Protein AF-A0A0V1HFG2-F1 (afdb_monomer)

Mean predicted aligned error: 20.67 Å

Sequence (115 aa):
MTRNARSSQHLDLLTFTAQIASSLCCAGKPIELTRRRRKPGTVTAKATKTKEDRLFTISLRLDICNDEVAHWPAAGDKKKRCKFCSAIVNFYCAKCNMHLCLTQKKSCFRQYHEN

Foldseek 3Di:
DDDDDPDPPDDDPVVVVVVVVVCVVVVPDPPPPVPPPDDDDDDDDDDDDDDDDDDDPPPPPPVVPPDDPDQDKDFAPDFFAAPPPGDTARIDRPVVRGGHDPDPVGGRVCVVPVD

Radius of gyration: 28.93 Å; Cα contacts (8 Å, |Δi|>4): 80; chains: 1; bounding box: 64×68×54 Å

pLDDT: mean 71.65, std 19.58, range [35.78, 94.88]

Structure (mmCIF, N/CA/C/O backbone):
data_AF-A0A0V1HFG2-F1
#
_entry.id   AF-A0A0V1HFG2-F1
#
loop_
_atom_site.group_PDB
_atom_site.id
_atom_site.type_symbol
_atom_site.label_atom_id
_atom_site.label_alt_id
_atom_site.label_comp_id
_atom_site.label_asym_id
_atom_site.label_entity_id
_atom_site.label_seq_id
_atom_site.pdbx_PDB_ins_code
_atom_site.Cartn_x
_atom_site.Cartn_y
_atom_site.Cartn_z
_atom_site.occupancy
_atom_site.B_iso_or_equiv
_atom_site.auth_seq_id
_atom_site.auth_comp_id
_atom_site.auth_asym_id
_atom_site.auth_atom_id
_atom_site.pdbx_PDB_model_num
ATOM 1 N N . MET A 1 1 ? -0.150 -54.556 -21.169 1.00 35.78 1 MET A N 1
ATOM 2 C CA . MET A 1 1 ? 0.141 -53.494 -20.180 1.00 35.78 1 MET A CA 1
ATOM 3 C C . MET A 1 1 ? 1.615 -53.126 -20.273 1.00 35.78 1 MET A C 1
ATOM 5 O O . MET A 1 1 ? 2.452 -54.000 -20.438 1.00 35.78 1 MET A O 1
ATOM 9 N N . THR A 1 2 ? 1.878 -51.825 -20.282 1.00 52.81 2 THR A N 1
ATOM 10 C CA . THR A 1 2 ? 3.110 -51.103 -20.639 1.00 52.81 2 THR A CA 1
ATOM 11 C C . THR A 1 2 ? 4.288 -51.289 -19.681 1.00 52.81 2 THR A C 1
ATOM 13 O O . THR A 1 2 ? 4.084 -51.277 -18.470 1.00 52.81 2 THR A O 1
ATOM 16 N N . ARG A 1 3 ? 5.523 -51.228 -20.201 1.00 45.69 3 ARG A N 1
ATOM 17 C CA . ARG A 1 3 ? 6.653 -50.596 -19.493 1.00 45.69 3 ARG A CA 1
ATOM 18 C C . ARG A 1 3 ? 7.447 -49.722 -20.464 1.00 45.69 3 ARG A C 1
ATOM 20 O O . ARG A 1 3 ? 8.269 -50.209 -21.227 1.00 45.69 3 ARG A O 1
ATOM 27 N N . ASN A 1 4 ? 7.139 -48.427 -20.447 1.00 53.44 4 ASN A N 1
ATOM 28 C CA . ASN A 1 4 ? 7.887 -47.390 -21.147 1.00 53.44 4 ASN A CA 1
ATOM 29 C C . ASN A 1 4 ? 9.058 -46.978 -20.239 1.00 53.44 4 ASN A C 1
ATOM 31 O O . ASN A 1 4 ? 8.840 -46.372 -19.188 1.00 53.44 4 ASN A O 1
ATOM 35 N N . ALA A 1 5 ? 10.279 -47.385 -20.584 1.00 54.38 5 ALA A N 1
ATOM 36 C CA . ALA A 1 5 ? 11.478 -47.044 -19.827 1.00 54.38 5 ALA A CA 1
ATOM 37 C C . ALA A 1 5 ? 11.904 -45.614 -20.182 1.00 54.38 5 ALA A C 1
ATOM 39 O O . ALA A 1 5 ? 12.443 -45.353 -21.254 1.00 54.38 5 ALA A O 1
ATOM 40 N N . ARG A 1 6 ? 11.648 -44.669 -19.277 1.00 58.19 6 ARG A N 1
ATOM 41 C CA . ARG A 1 6 ? 12.141 -43.295 -19.386 1.00 58.19 6 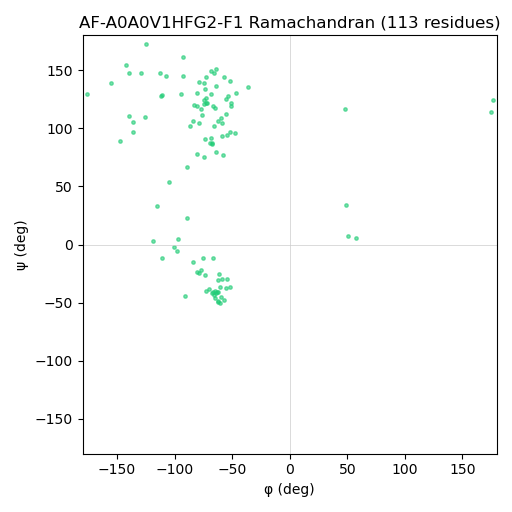ARG A CA 1
ATOM 42 C C . ARG A 1 6 ? 13.639 -43.292 -19.076 1.00 58.19 6 ARG A C 1
ATOM 44 O O . ARG A 1 6 ? 14.029 -43.182 -17.918 1.00 58.19 6 ARG A O 1
ATOM 51 N N . SER A 1 7 ? 14.478 -43.448 -20.097 1.00 61.09 7 SER A N 1
ATOM 52 C CA . SER A 1 7 ? 15.921 -43.234 -19.975 1.00 61.09 7 SER A CA 1
ATOM 53 C C . SER A 1 7 ? 16.173 -41.759 -19.657 1.00 61.09 7 SER A C 1
ATOM 55 O O . SER A 1 7 ? 15.826 -40.889 -20.459 1.00 61.09 7 S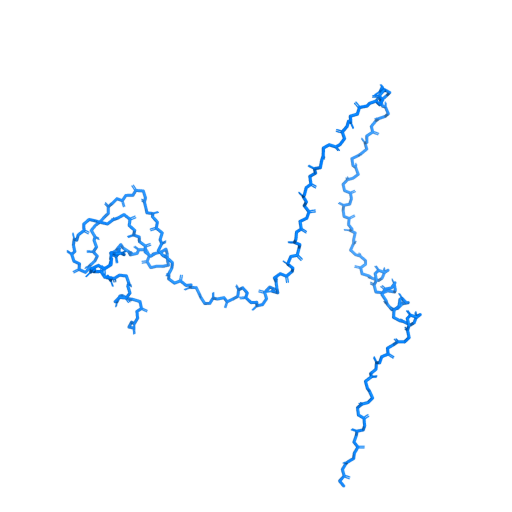ER A O 1
ATOM 57 N N . SER A 1 8 ? 16.752 -41.464 -18.493 1.00 63.50 8 SER A N 1
ATOM 58 C CA . SER A 1 8 ? 17.268 -40.134 -18.167 1.00 63.50 8 SER A CA 1
ATOM 59 C C . SER A 1 8 ? 18.322 -39.759 -19.206 1.00 63.50 8 SER A C 1
ATOM 61 O O . SER A 1 8 ? 19.413 -40.323 -19.209 1.00 63.50 8 SER A O 1
ATOM 63 N N . GLN A 1 9 ? 17.967 -38.865 -20.131 1.00 69.75 9 GLN A N 1
ATOM 64 C CA . GLN A 1 9 ? 18.822 -38.455 -21.245 1.00 69.75 9 GLN A CA 1
ATOM 65 C C . GLN A 1 9 ? 19.936 -37.534 -20.742 1.00 69.75 9 GLN A C 1
ATOM 67 O O . GLN A 1 9 ? 19.878 -36.316 -20.883 1.00 69.75 9 GLN A O 1
ATOM 72 N N . HIS A 1 10 ? 20.931 -38.126 -20.090 1.00 79.75 10 HIS A N 1
ATOM 73 C CA . HIS A 1 10 ? 22.170 -37.445 -19.768 1.00 79.75 10 HIS A CA 1
ATOM 74 C C . HIS A 1 10 ? 23.004 -37.366 -21.049 1.00 79.75 10 HIS A C 1
ATOM 76 O O . HIS A 1 10 ? 23.430 -38.390 -21.581 1.00 79.75 10 HIS A O 1
ATOM 82 N N . LEU A 1 11 ? 23.174 -36.156 -21.579 1.00 84.81 11 LEU A N 1
ATOM 83 C CA . LEU A 1 11 ? 24.021 -35.925 -22.744 1.00 84.81 11 LEU A CA 1
ATOM 84 C C . LEU A 1 11 ? 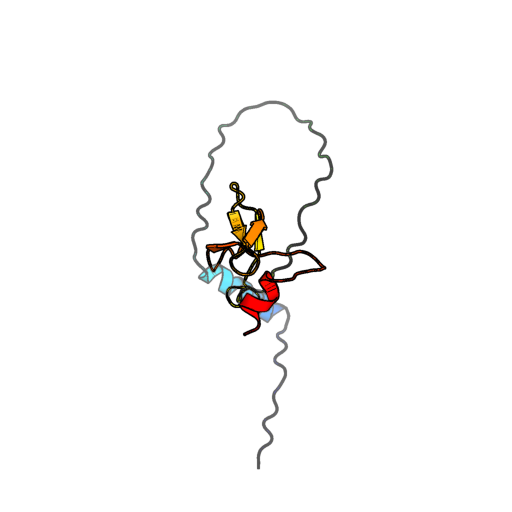25.488 -36.055 -22.338 1.00 84.81 11 LEU A C 1
ATOM 86 O O . LEU A 1 11 ? 25.875 -35.639 -21.245 1.00 84.81 11 LEU A O 1
ATOM 90 N N . ASP A 1 12 ? 26.307 -36.597 -23.236 1.00 89.12 12 ASP A N 1
ATOM 91 C CA . ASP A 1 12 ? 27.751 -36.468 -23.089 1.00 89.12 12 ASP A CA 1
ATOM 92 C C . ASP A 1 12 ? 28.159 -34.988 -23.203 1.00 89.12 12 ASP A C 1
ATOM 94 O O . ASP A 1 12 ? 27.502 -34.188 -23.885 1.00 89.12 12 ASP A O 1
ATOM 98 N N . LEU A 1 13 ? 29.252 -34.620 -22.531 1.00 89.75 13 LEU A N 1
ATOM 99 C CA . LEU A 1 13 ? 29.737 -33.244 -22.440 1.00 89.75 13 LEU A CA 1
ATOM 100 C C . LEU A 1 13 ? 29.954 -32.636 -23.834 1.00 89.75 13 LEU A C 1
ATOM 102 O O . LEU A 1 13 ? 29.638 -31.465 -24.065 1.00 89.75 13 LEU A O 1
ATOM 106 N N . LEU A 1 14 ? 30.444 -33.436 -24.783 1.00 93.44 14 LEU A N 1
ATOM 107 C CA . LEU A 1 14 ? 30.674 -32.993 -26.154 1.00 93.44 14 LEU A CA 1
ATOM 108 C C . LEU A 1 14 ? 29.359 -32.642 -26.865 1.00 93.44 14 LEU A C 1
ATOM 110 O O . LEU A 1 14 ? 29.251 -31.601 -27.511 1.00 93.44 14 LEU A O 1
ATOM 114 N N . THR A 1 15 ? 28.327 -33.471 -26.706 1.00 91.81 15 THR A N 1
ATOM 115 C CA . THR A 1 15 ? 27.008 -33.224 -27.303 1.00 91.81 15 THR A CA 1
ATOM 116 C C . THR A 1 15 ? 26.335 -32.006 -26.677 1.00 91.81 15 THR A C 1
ATOM 118 O O . THR A 1 15 ? 25.770 -31.175 -27.388 1.00 91.81 15 THR A O 1
ATOM 121 N N . PHE A 1 16 ? 26.433 -31.862 -25.356 1.00 94.00 16 PHE A N 1
ATOM 122 C CA . PHE A 1 16 ? 25.882 -30.721 -24.631 1.00 94.00 16 PHE A CA 1
ATOM 123 C C . PHE A 1 16 ? 26.528 -29.396 -25.061 1.00 94.00 16 PHE A C 1
ATOM 125 O O . PHE A 1 16 ? 25.835 -28.431 -25.388 1.00 94.00 16 PHE A O 1
ATOM 132 N N . THR A 1 17 ? 27.860 -29.356 -25.122 1.00 94.88 17 THR A N 1
ATOM 133 C CA . THR A 1 17 ? 28.601 -28.151 -25.527 1.00 94.88 17 THR A CA 1
ATOM 134 C C . THR A 1 17 ? 28.323 -27.770 -26.982 1.00 94.88 17 THR A C 1
ATOM 136 O O . THR A 1 17 ? 28.105 -26.591 -27.269 1.00 94.88 17 THR A O 1
ATOM 139 N N . ALA A 1 18 ? 28.226 -28.749 -27.887 1.00 94.69 18 ALA A N 1
ATOM 140 C CA . ALA A 1 18 ? 27.865 -28.518 -29.285 1.00 94.69 18 ALA A CA 1
ATOM 141 C C . ALA A 1 18 ? 26.447 -27.936 -29.449 1.00 94.69 18 ALA A C 1
ATOM 143 O O . ALA A 1 18 ? 26.235 -27.022 -30.253 1.00 94.69 18 ALA A O 1
ATOM 144 N N . GLN A 1 19 ? 25.474 -28.417 -28.668 1.00 92.94 19 GLN A N 1
ATOM 145 C CA . GLN A 1 19 ? 24.098 -27.906 -28.697 1.00 92.94 19 GLN A CA 1
ATOM 146 C C . GLN A 1 19 ? 24.004 -26.461 -28.190 1.00 92.94 19 GLN A C 1
ATOM 148 O O . GLN A 1 19 ? 23.308 -25.641 -28.797 1.00 92.94 19 GLN A O 1
ATOM 153 N N . ILE A 1 20 ? 24.738 -26.118 -27.126 1.00 93.81 20 ILE A N 1
ATOM 154 C CA . ILE A 1 20 ? 24.828 -24.736 -26.633 1.00 93.81 20 ILE A CA 1
ATOM 155 C C . ILE A 1 20 ? 25.449 -23.830 -27.694 1.00 93.81 20 ILE A C 1
ATOM 157 O O . ILE A 1 20 ? 24.881 -22.783 -28.005 1.00 93.81 20 ILE A O 1
ATOM 161 N N . ALA A 1 21 ? 26.584 -24.233 -28.272 1.00 92.69 21 ALA A N 1
ATOM 162 C CA . ALA A 1 21 ? 27.273 -23.448 -29.293 1.00 92.69 21 ALA A CA 1
ATOM 163 C C . ALA A 1 21 ? 26.352 -23.155 -30.487 1.00 92.69 21 ALA A C 1
ATOM 165 O O . ALA A 1 21 ? 26.199 -22.001 -30.882 1.00 92.69 21 ALA A O 1
ATOM 166 N N . SER A 1 22 ? 25.659 -24.182 -30.986 1.00 90.62 22 SER A N 1
ATOM 167 C CA . SER A 1 22 ? 24.700 -24.050 -32.090 1.00 90.62 22 SER A CA 1
ATOM 168 C C . SER A 1 22 ? 23.566 -23.085 -31.742 1.00 90.62 22 SER A C 1
ATOM 170 O O . SER A 1 22 ? 23.242 -22.191 -32.522 1.00 90.62 22 SER A O 1
ATOM 172 N N . SER A 1 23 ? 23.008 -23.210 -30.536 1.00 88.69 23 SER A N 1
ATOM 173 C CA . SER A 1 23 ? 21.923 -22.346 -30.064 1.00 88.69 23 SER A CA 1
ATOM 174 C C . SER A 1 23 ? 22.352 -20.880 -29.983 1.00 88.69 23 SER A C 1
ATOM 176 O O . SER A 1 23 ? 21.597 -20.001 -30.385 1.00 88.69 23 SER A O 1
ATOM 178 N N . LEU A 1 24 ? 23.573 -20.603 -29.517 1.00 85.94 24 LEU A N 1
ATOM 179 C CA . LEU A 1 24 ? 24.116 -19.244 -29.434 1.00 85.94 24 LEU A CA 1
ATOM 180 C C . LEU A 1 24 ? 24.415 -18.648 -30.815 1.00 85.94 24 LEU A C 1
ATOM 182 O O . LEU A 1 24 ? 24.144 -17.468 -31.033 1.00 85.94 24 LEU A O 1
ATOM 186 N N . CYS A 1 25 ? 24.914 -19.453 -31.756 1.00 83.00 25 CYS A N 1
ATOM 187 C CA . CYS A 1 25 ? 25.123 -19.025 -33.140 1.00 83.00 25 CYS A CA 1
ATOM 188 C C . CYS A 1 25 ? 23.801 -18.677 -33.839 1.00 83.00 25 CYS A C 1
ATOM 190 O O . CYS A 1 25 ? 23.720 -17.665 -34.532 1.00 83.00 25 CYS A O 1
ATOM 192 N N . CYS A 1 26 ? 22.753 -19.478 -33.631 1.00 76.69 26 CYS A N 1
ATOM 193 C CA . CYS A 1 26 ? 21.426 -19.235 -34.201 1.00 76.69 26 CYS A CA 1
ATOM 194 C C . CYS A 1 26 ? 20.642 -18.133 -33.473 1.00 76.69 26 CYS A C 1
ATOM 196 O O . CYS A 1 26 ? 19.730 -17.552 -34.059 1.00 76.69 26 CYS A O 1
ATOM 198 N N . ALA A 1 27 ? 20.979 -17.822 -32.215 1.00 79.81 27 ALA A N 1
ATOM 199 C CA . ALA A 1 27 ? 20.237 -16.864 -31.398 1.00 79.81 27 ALA A CA 1
ATOM 200 C C . ALA A 1 27 ? 20.307 -15.418 -31.906 1.00 79.81 27 ALA A C 1
ATOM 202 O O . ALA A 1 27 ? 19.528 -14.617 -31.400 1.00 79.81 27 ALA A O 1
ATOM 203 N N . GLY A 1 28 ? 21.186 -15.094 -32.869 1.00 64.69 28 GLY A N 1
ATOM 204 C CA . GLY A 1 28 ? 21.019 -14.050 -33.897 1.00 64.69 28 GLY A CA 1
ATOM 205 C C . GLY A 1 28 ? 20.601 -12.634 -33.478 1.00 64.69 28 GLY A C 1
ATOM 206 O O . GLY A 1 28 ? 20.328 -11.808 -34.344 1.00 64.69 28 GLY A O 1
ATOM 207 N N . LYS A 1 29 ? 20.530 -12.314 -32.186 1.00 64.31 29 LYS A N 1
ATOM 208 C CA . LYS A 1 29 ? 20.207 -10.978 -31.703 1.00 64.31 29 LYS A CA 1
ATOM 209 C C . LYS A 1 29 ? 21.474 -10.153 -31.869 1.00 64.31 29 LYS A C 1
ATOM 211 O O . LYS A 1 29 ? 22.467 -10.481 -31.213 1.00 64.31 29 LYS A O 1
ATOM 216 N N . PRO A 1 30 ? 21.483 -9.105 -32.711 1.00 56.75 30 PRO A N 1
ATOM 217 C CA . PRO A 1 30 ? 22.568 -8.152 -32.655 1.00 56.75 30 PRO A CA 1
ATOM 218 C C . PRO A 1 30 ? 22.544 -7.577 -31.241 1.00 56.75 30 PRO A C 1
ATOM 220 O O . PRO A 1 30 ? 21.627 -6.855 -30.851 1.00 56.75 30 PRO A O 1
ATOM 223 N N . ILE A 1 31 ? 23.540 -7.940 -30.438 1.00 55.72 31 ILE A N 1
ATOM 224 C CA . ILE A 1 31 ? 23.909 -7.097 -29.316 1.00 55.72 31 ILE A CA 1
ATOM 225 C C . ILE A 1 31 ? 24.343 -5.810 -30.005 1.00 55.72 31 ILE A C 1
ATOM 227 O O . ILE A 1 31 ? 25.382 -5.790 -30.665 1.00 55.72 31 ILE A O 1
ATOM 231 N N . GLU A 1 32 ? 23.507 -4.776 -29.927 1.00 50.44 32 GLU A N 1
ATOM 232 C CA . GLU A 1 32 ? 23.864 -3.391 -30.222 1.00 50.44 32 GLU A CA 1
ATOM 233 C C . GLU A 1 32 ? 25.023 -3.021 -29.286 1.00 50.44 32 GLU A C 1
ATOM 235 O O . GLU A 1 32 ? 24.872 -2.380 -28.244 1.00 50.44 32 GLU A O 1
ATOM 240 N N . LEU A 1 33 ? 26.222 -3.495 -29.627 1.00 51.44 33 LEU A N 1
ATOM 241 C CA . LEU A 1 33 ? 27.466 -2.973 -29.117 1.00 51.44 33 LEU A CA 1
ATOM 242 C C . LEU A 1 33 ? 27.547 -1.585 -29.724 1.00 51.44 33 LEU A C 1
ATOM 244 O O . LEU A 1 33 ? 28.115 -1.398 -30.800 1.00 51.44 33 LEU A O 1
ATOM 248 N N . THR A 1 34 ? 26.941 -0.617 -29.039 1.00 40.81 34 THR A N 1
ATOM 249 C CA . THR A 1 34 ? 27.192 0.799 -29.272 1.00 40.81 34 THR A CA 1
ATOM 250 C C . THR A 1 34 ? 28.702 0.983 -29.212 1.00 40.81 34 THR A C 1
ATOM 252 O O . THR A 1 34 ? 29.344 1.017 -28.160 1.00 40.81 34 THR A O 1
ATOM 255 N N . ARG A 1 35 ? 29.304 0.984 -30.399 1.00 41.81 35 ARG A N 1
ATOM 256 C CA . ARG A 1 35 ? 30.738 1.019 -30.618 1.00 41.81 35 ARG A CA 1
ATOM 257 C C . ARG A 1 35 ? 31.197 2.401 -30.188 1.00 41.81 35 ARG A C 1
ATOM 259 O O . ARG A 1 35 ? 31.272 3.318 -31.001 1.00 41.81 35 ARG A O 1
ATOM 266 N N . ARG A 1 36 ? 31.511 2.586 -28.903 1.00 43.06 36 ARG A N 1
ATOM 267 C CA . ARG A 1 36 ? 32.270 3.759 -28.461 1.00 43.06 36 ARG A CA 1
ATOM 268 C C . ARG A 1 36 ? 33.676 3.626 -29.029 1.00 43.06 36 ARG A C 1
ATOM 270 O O . ARG A 1 36 ? 34.580 3.081 -28.404 1.00 43.06 36 ARG A O 1
ATOM 277 N N . ARG A 1 37 ? 33.836 4.125 -30.253 1.00 43.97 37 ARG A N 1
ATOM 278 C CA . ARG A 1 37 ? 35.107 4.422 -30.906 1.00 43.97 37 ARG A CA 1
ATOM 279 C C . ARG A 1 37 ? 35.900 5.352 -29.985 1.00 43.97 37 ARG A C 1
ATOM 281 O O . ARG A 1 37 ? 35.692 6.561 -29.999 1.00 43.97 37 ARG A O 1
ATOM 288 N N . ARG A 1 38 ? 36.783 4.804 -29.147 1.00 40.84 38 ARG A N 1
ATOM 289 C CA . ARG A 1 38 ? 37.780 5.611 -28.435 1.00 40.84 38 ARG A CA 1
ATOM 290 C C . ARG A 1 38 ? 38.940 5.899 -29.385 1.00 40.84 38 ARG A C 1
ATOM 292 O O . ARG A 1 38 ? 39.576 4.991 -29.909 1.00 40.84 38 ARG A O 1
ATOM 299 N N . LYS A 1 39 ? 39.145 7.193 -29.624 1.00 45.75 39 LYS A N 1
ATOM 300 C CA . LYS A 1 39 ? 40.302 7.813 -30.280 1.00 45.75 39 LYS A CA 1
ATOM 301 C C . LYS A 1 39 ? 41.590 7.434 -29.513 1.00 45.75 39 LYS A C 1
ATOM 303 O O . LYS A 1 39 ? 41.512 7.345 -28.286 1.00 45.75 39 LYS A O 1
ATOM 308 N N . PRO A 1 40 ? 42.748 7.215 -30.164 1.00 39.03 40 PRO A N 1
ATOM 309 C CA . PRO A 1 40 ? 43.982 6.891 -29.454 1.00 39.03 40 PRO A CA 1
ATOM 310 C C . PRO A 1 40 ? 44.490 8.142 -28.731 1.00 39.03 40 PRO A C 1
ATOM 312 O O . PRO A 1 40 ? 44.710 9.174 -29.361 1.00 39.03 40 PRO A O 1
ATOM 315 N N . GLY A 1 41 ? 44.642 8.052 -27.412 1.00 36.38 41 GLY A N 1
ATOM 316 C CA . GLY A 1 41 ? 45.241 9.085 -26.575 1.00 36.38 41 GLY A CA 1
ATOM 317 C C . GLY A 1 41 ? 46.189 8.431 -25.580 1.00 36.38 41 GLY A C 1
ATOM 318 O O . GLY A 1 41 ? 45.754 7.761 -24.648 1.00 36.38 41 GLY A O 1
ATOM 319 N N . THR A 1 42 ? 47.480 8.590 -25.839 1.00 42.41 42 THR A N 1
ATOM 320 C CA . THR A 1 42 ? 48.616 8.258 -24.978 1.00 42.41 42 THR A CA 1
ATOM 321 C C . THR A 1 42 ? 48.483 8.960 -23.627 1.00 42.41 42 THR A C 1
ATOM 323 O O . THR A 1 42 ? 48.361 10.175 -23.639 1.00 42.41 42 THR A O 1
ATOM 326 N N . VAL A 1 43 ? 48.527 8.233 -22.500 1.00 36.78 43 VAL A N 1
ATOM 327 C CA . VAL A 1 43 ? 49.428 8.478 -21.346 1.00 36.78 43 VAL A CA 1
ATOM 328 C C . VAL A 1 43 ? 49.163 7.500 -20.183 1.00 36.78 43 VAL A C 1
ATOM 330 O O . VAL A 1 43 ? 48.055 7.378 -19.674 1.00 36.78 43 VAL A O 1
ATOM 333 N N . THR A 1 44 ? 50.251 6.822 -19.804 1.00 38.19 44 THR A N 1
ATOM 334 C CA . THR A 1 44 ? 50.675 6.345 -18.471 1.00 38.19 44 THR A CA 1
ATOM 335 C C . THR A 1 44 ? 49.705 5.596 -17.548 1.00 38.19 44 THR A C 1
ATOM 337 O O . THR A 1 44 ? 48.759 6.130 -16.977 1.00 38.19 44 THR A O 1
ATOM 340 N N . ALA A 1 45 ? 50.084 4.342 -17.293 1.00 44.28 45 ALA A N 1
ATOM 341 C CA . ALA A 1 45 ? 49.547 3.453 -16.278 1.00 44.28 45 ALA A CA 1
ATOM 342 C C . ALA A 1 45 ? 49.893 3.897 -14.846 1.00 44.28 45 ALA A C 1
ATOM 344 O O . ALA A 1 45 ? 51.066 4.051 -14.515 1.00 44.28 45 ALA A O 1
ATOM 345 N N . LYS A 1 46 ? 48.876 3.980 -13.983 1.00 44.91 46 LYS A N 1
ATOM 346 C CA . LYS A 1 46 ? 48.771 3.253 -12.700 1.00 44.91 46 LYS A CA 1
ATOM 347 C C . LYS A 1 46 ? 47.519 3.727 -11.963 1.00 44.91 46 LYS A C 1
ATOM 349 O O . LYS A 1 46 ? 47.450 4.861 -11.511 1.00 44.91 46 LYS A O 1
ATOM 354 N N . ALA A 1 47 ? 46.553 2.830 -11.808 1.00 39.50 47 ALA A N 1
ATOM 355 C CA . ALA A 1 47 ? 45.488 2.975 -10.827 1.00 39.50 47 ALA A CA 1
ATOM 356 C C . ALA A 1 47 ? 45.242 1.599 -10.199 1.00 39.50 47 ALA A C 1
ATOM 358 O O . ALA A 1 47 ? 44.815 0.653 -10.862 1.00 39.50 47 ALA A O 1
ATOM 359 N N . THR A 1 48 ? 45.609 1.493 -8.926 1.00 48.97 48 THR A N 1
ATOM 360 C CA . THR A 1 48 ? 45.291 0.404 -8.003 1.00 48.97 48 THR A CA 1
ATOM 361 C C . THR A 1 48 ? 43.789 0.132 -8.025 1.00 48.97 48 THR A C 1
ATOM 363 O O . THR A 1 48 ? 43.001 1.035 -7.751 1.00 48.97 48 THR A O 1
ATOM 366 N N . LYS A 1 49 ? 43.381 -1.100 -8.348 1.00 50.22 49 LYS A N 1
ATOM 367 C CA . LYS A 1 49 ? 41.977 -1.509 -8.255 1.00 50.22 49 LYS A CA 1
ATOM 368 C C . LYS A 1 49 ? 41.689 -1.996 -6.842 1.00 50.22 49 LYS A C 1
ATOM 370 O O . LYS A 1 49 ? 42.058 -3.103 -6.460 1.00 50.22 49 LYS A O 1
ATOM 375 N N . THR A 1 50 ? 41.044 -1.123 -6.085 1.00 49.91 50 THR A N 1
ATOM 376 C CA . THR A 1 50 ? 40.267 -1.429 -4.888 1.00 49.91 50 THR A CA 1
ATOM 377 C C . THR A 1 50 ? 39.253 -2.530 -5.212 1.00 49.91 50 THR A C 1
ATOM 379 O O . THR A 1 50 ? 38.678 -2.545 -6.301 1.00 49.91 50 THR A O 1
ATOM 382 N N . LYS A 1 51 ? 39.058 -3.467 -4.278 1.00 56.19 51 LYS A N 1
ATOM 383 C CA . LYS A 1 51 ? 37.990 -4.470 -4.332 1.00 56.19 51 LYS A CA 1
ATOM 384 C C . LYS A 1 51 ? 36.643 -3.767 -4.513 1.00 56.19 51 LYS A C 1
ATOM 386 O O . LYS A 1 51 ? 36.304 -2.916 -3.699 1.00 56.19 51 LYS A O 1
ATOM 391 N N . GLU A 1 52 ? 35.870 -4.178 -5.510 1.00 56.78 52 GLU A N 1
ATOM 392 C CA . GLU A 1 52 ? 34.428 -3.948 -5.519 1.00 56.78 52 GLU A CA 1
ATOM 393 C C . GLU A 1 52 ? 33.720 -5.285 -5.724 1.00 56.78 52 GLU A C 1
ATOM 395 O O . GLU A 1 52 ? 33.792 -5.901 -6.789 1.00 56.78 52 GLU A O 1
ATOM 400 N N . ASP A 1 53 ? 33.067 -5.724 -4.649 1.00 56.78 53 ASP A N 1
ATOM 401 C CA . ASP A 1 53 ? 31.956 -6.667 -4.664 1.00 56.78 53 ASP A CA 1
ATOM 402 C C . ASP A 1 53 ? 30.944 -6.267 -5.731 1.00 56.78 53 ASP A C 1
ATOM 404 O O . ASP A 1 53 ? 30.499 -5.118 -5.740 1.00 56.78 53 ASP A O 1
ATOM 408 N N . ARG A 1 54 ? 30.542 -7.218 -6.580 1.00 53.12 54 ARG A N 1
ATOM 409 C CA . ARG A 1 54 ? 29.287 -7.195 -7.349 1.00 53.12 54 ARG A CA 1
ATOM 410 C C . ARG A 1 54 ? 29.155 -8.509 -8.133 1.00 53.12 54 ARG A C 1
ATOM 412 O O . ARG A 1 54 ? 30.071 -8.871 -8.854 1.00 53.12 54 ARG A O 1
ATOM 419 N N . LEU A 1 55 ? 28.069 -9.275 -8.116 1.00 54.00 55 LEU A N 1
ATOM 420 C CA . LEU A 1 55 ? 26.776 -9.220 -7.438 1.00 54.00 55 LEU A CA 1
ATOM 421 C C . LEU A 1 55 ? 26.289 -10.668 -7.369 1.00 54.00 55 LEU A C 1
ATOM 423 O O . LEU A 1 55 ? 26.386 -11.406 -8.352 1.00 54.00 55 LEU A O 1
ATOM 427 N N . PHE A 1 56 ? 25.718 -11.044 -6.232 1.00 50.34 56 PHE A N 1
ATOM 428 C CA . PHE A 1 56 ? 24.907 -12.242 -6.086 1.00 50.34 56 PHE A CA 1
ATOM 429 C C . PHE A 1 56 ? 23.726 -12.135 -7.062 1.00 50.34 56 PHE A C 1
ATOM 431 O O . PHE A 1 56 ? 22.718 -11.493 -6.776 1.00 50.34 56 PHE A O 1
ATOM 438 N N . THR A 1 57 ? 23.876 -12.690 -8.265 1.00 51.38 57 THR A N 1
ATOM 439 C CA . THR A 1 57 ? 22.789 -12.724 -9.245 1.00 51.38 57 THR A CA 1
ATOM 440 C C . THR A 1 57 ? 21.890 -13.889 -8.859 1.00 51.38 57 THR A C 1
ATOM 442 O O . THR A 1 57 ? 21.965 -14.971 -9.437 1.00 51.38 57 THR A O 1
ATOM 445 N N . ILE A 1 58 ? 21.055 -13.688 -7.835 1.00 56.94 58 ILE A N 1
ATOM 446 C CA . ILE A 1 58 ? 19.864 -14.517 -7.683 1.00 56.94 58 ILE A CA 1
ATOM 447 C C . ILE A 1 58 ? 19.004 -14.169 -8.887 1.00 56.94 58 ILE A C 1
ATOM 449 O O . ILE A 1 58 ? 18.372 -13.116 -8.936 1.00 56.94 58 ILE A O 1
ATOM 453 N N . SER A 1 59 ? 19.012 -15.046 -9.882 1.00 56.38 59 SER A N 1
ATOM 454 C CA . SER A 1 59 ? 17.962 -15.101 -10.886 1.00 56.38 59 SER A CA 1
ATOM 455 C C . SER A 1 59 ? 16.667 -15.474 -10.162 1.00 56.38 59 SER A C 1
ATOM 457 O O . SER A 1 59 ? 16.278 -16.642 -10.132 1.00 56.38 59 SER A O 1
ATOM 459 N N . LEU A 1 60 ? 16.028 -14.494 -9.518 1.00 57.84 60 LEU A N 1
ATOM 460 C CA . LEU A 1 60 ? 14.655 -14.608 -9.048 1.00 57.84 60 LEU A CA 1
ATOM 461 C C . LEU A 1 60 ? 13.825 -14.988 -10.272 1.00 57.84 60 LEU A C 1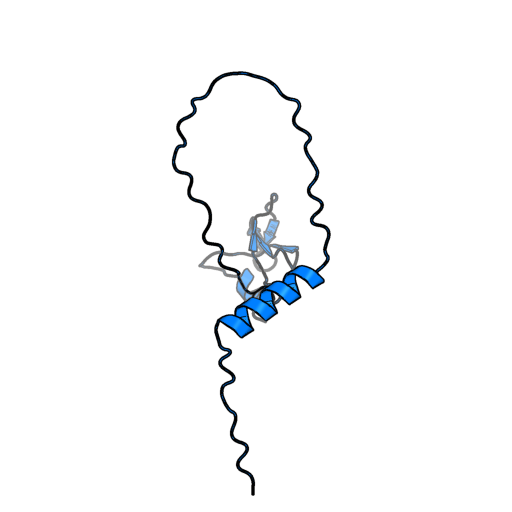
ATOM 463 O O . LEU A 1 60 ? 13.752 -14.230 -11.239 1.00 57.84 60 LEU A O 1
ATOM 467 N N . ARG A 1 61 ? 13.294 -16.215 -10.268 1.00 58.41 61 ARG A N 1
ATOM 468 C CA . ARG A 1 61 ? 12.366 -16.688 -11.296 1.00 58.41 61 ARG A CA 1
ATOM 469 C C . ARG A 1 61 ? 11.265 -15.641 -11.423 1.00 58.41 61 ARG A C 1
ATOM 471 O O . ARG A 1 61 ? 10.578 -15.366 -10.443 1.00 58.41 61 ARG A O 1
ATOM 478 N N . LEU A 1 62 ? 11.138 -15.062 -12.615 1.00 56.78 62 LEU A N 1
ATOM 479 C CA . LEU A 1 62 ? 10.187 -13.991 -12.920 1.00 56.78 62 LEU A CA 1
ATOM 480 C C . LEU A 1 62 ? 8.747 -14.393 -12.545 1.00 56.78 62 LEU A C 1
ATOM 482 O O . LEU A 1 62 ? 7.969 -13.558 -12.103 1.00 56.78 62 LEU A O 1
ATOM 486 N N . ASP A 1 63 ? 8.457 -15.694 -12.608 1.00 53.88 63 ASP A N 1
ATOM 487 C CA . ASP A 1 63 ? 7.145 -16.284 -12.331 1.00 53.88 63 ASP A CA 1
ATOM 488 C C . ASP A 1 63 ? 6.776 -16.349 -10.835 1.00 53.88 63 ASP A C 1
ATOM 490 O O . ASP A 1 63 ? 5.624 -16.612 -10.506 1.00 53.88 63 ASP A O 1
ATOM 494 N N . ILE A 1 64 ? 7.723 -16.108 -9.916 1.00 55.34 64 ILE A N 1
ATOM 495 C CA . ILE A 1 64 ? 7.440 -15.975 -8.470 1.00 55.34 64 ILE A CA 1
ATOM 496 C C . ILE A 1 64 ? 7.002 -14.536 -8.137 1.00 55.34 64 ILE A C 1
ATOM 498 O O . ILE A 1 64 ? 6.423 -14.289 -7.089 1.00 55.34 64 ILE A O 1
ATOM 502 N N . CYS A 1 65 ? 7.228 -13.577 -9.040 1.00 56.59 65 CYS A N 1
ATOM 503 C CA . CYS A 1 65 ? 6.913 -12.163 -8.821 1.00 56.59 65 CYS A CA 1
ATOM 504 C C . CYS A 1 65 ? 5.487 -11.782 -9.263 1.00 56.59 65 CYS A C 1
ATOM 506 O O . CYS A 1 65 ? 5.217 -10.618 -9.550 1.00 56.59 65 CYS A O 1
ATOM 508 N N . ASN A 1 66 ? 4.577 -12.754 -9.327 1.00 51.62 66 ASN A N 1
ATOM 509 C CA . ASN A 1 66 ? 3.147 -12.507 -9.476 1.00 51.62 66 ASN A CA 1
ATOM 510 C C . ASN A 1 66 ? 2.452 -12.740 -8.129 1.00 51.62 66 ASN A C 1
ATOM 512 O O . ASN A 1 66 ? 1.501 -13.513 -8.041 1.00 51.62 66 ASN A O 1
ATOM 516 N N . ASP A 1 67 ? 2.928 -12.071 -7.078 1.00 50.38 67 ASP A N 1
ATOM 517 C CA . ASP A 1 67 ? 2.083 -11.864 -5.909 1.00 50.38 67 ASP A CA 1
ATOM 518 C C . ASP A 1 67 ? 0.941 -10.944 -6.351 1.00 50.38 67 ASP A C 1
ATOM 520 O O . ASP A 1 67 ? 1.155 -9.831 -6.845 1.00 50.38 67 ASP A O 1
ATOM 524 N N . GLU A 1 68 ? -0.282 -11.458 -6.239 1.00 60.53 68 GLU A N 1
ATOM 525 C CA . GLU A 1 68 ? -1.535 -10.723 -6.382 1.00 60.53 68 GLU A CA 1
ATOM 526 C C . GLU A 1 68 ? -1.376 -9.315 -5.811 1.00 60.53 68 GLU A C 1
ATOM 528 O O . GLU A 1 68 ? -0.798 -9.176 -4.738 1.00 60.53 68 GLU A O 1
ATOM 533 N N . VAL A 1 69 ? -1.855 -8.273 -6.509 1.00 57.00 69 VAL A N 1
ATOM 534 C CA . VAL A 1 69 ? -1.616 -6.865 -6.133 1.00 57.00 69 VAL A CA 1
ATOM 535 C C . VAL A 1 69 ? -1.901 -6.656 -4.641 1.00 57.00 69 VAL A C 1
ATOM 537 O O . VAL A 1 69 ? -3.058 -6.475 -4.234 1.00 57.00 69 VAL A O 1
ATOM 540 N N . ALA A 1 70 ? -0.842 -6.710 -3.835 1.00 74.06 70 ALA A N 1
ATOM 541 C CA . ALA A 1 70 ? -0.961 -6.794 -2.396 1.00 74.06 70 ALA A CA 1
ATOM 542 C C . ALA A 1 70 ? -1.383 -5.425 -1.878 1.00 74.06 70 ALA A C 1
ATOM 544 O O . ALA A 1 70 ? -0.927 -4.378 -2.354 1.00 74.06 70 ALA A O 1
ATOM 545 N N . HIS A 1 71 ? -2.289 -5.405 -0.908 1.00 84.31 71 HIS A N 1
ATOM 546 C CA . HIS A 1 71 ? -2.653 -4.170 -0.234 1.00 84.31 71 HIS A CA 1
ATOM 547 C C . HIS A 1 71 ? -1.458 -3.701 0.602 1.00 84.31 71 HIS A C 1
ATOM 549 O O . HIS A 1 71 ? -1.297 -4.103 1.750 1.00 84.31 71 HIS A O 1
ATOM 555 N N . TRP A 1 72 ? -0.601 -2.863 0.013 1.00 87.00 72 TRP A N 1
ATOM 556 C CA . TRP A 1 72 ? 0.583 -2.343 0.687 1.00 87.00 72 TRP A CA 1
ATOM 557 C C . TRP A 1 72 ? 0.306 -0.978 1.332 1.00 87.00 72 TRP A C 1
ATOM 559 O O . TRP A 1 72 ? -0.218 -0.072 0.666 1.00 87.00 72 TRP A O 1
ATOM 569 N N . PRO A 1 73 ? 0.647 -0.797 2.617 1.00 90.81 73 PRO A N 1
ATOM 570 C CA . PRO A 1 73 ? 0.577 0.501 3.261 1.00 90.81 73 PRO A CA 1
ATOM 571 C C . PRO A 1 73 ? 1.727 1.409 2.805 1.00 90.81 73 PRO A C 1
ATOM 573 O O . PRO A 1 73 ? 2.902 1.084 2.953 1.00 90.81 73 PRO A O 1
ATOM 576 N N . ALA A 1 74 ? 1.382 2.585 2.293 1.00 91.50 74 ALA A N 1
ATOM 577 C CA . ALA A 1 74 ? 2.308 3.647 1.925 1.00 91.50 74 ALA A CA 1
ATOM 578 C C . ALA A 1 74 ? 2.134 4.856 2.855 1.00 91.50 74 ALA A C 1
ATOM 580 O O . ALA A 1 74 ? 1.032 5.141 3.332 1.00 91.50 74 ALA A O 1
ATOM 581 N N . ALA A 1 75 ? 3.225 5.576 3.118 1.00 91.62 75 ALA A N 1
ATOM 582 C CA . ALA A 1 75 ? 3.168 6.873 3.783 1.00 91.62 75 ALA A CA 1
ATOM 583 C C . ALA A 1 75 ? 2.785 7.947 2.757 1.00 91.62 75 ALA A C 1
ATOM 585 O O . ALA A 1 75 ? 3.353 8.001 1.669 1.00 91.62 75 ALA A O 1
ATOM 586 N N . GLY A 1 76 ? 1.797 8.773 3.086 1.00 87.06 76 GLY A N 1
ATOM 587 C CA . GLY A 1 76 ? 1.425 9.940 2.295 1.00 87.06 76 GLY A CA 1
ATOM 588 C C . GLY A 1 76 ? 2.144 11.194 2.774 1.00 87.06 76 GLY A C 1
ATOM 589 O O . GLY A 1 76 ? 2.599 11.271 3.915 1.00 87.06 76 GLY A O 1
ATOM 590 N N . ASP A 1 77 ? 2.187 12.209 1.915 1.00 88.25 77 ASP A N 1
ATOM 591 C CA . ASP A 1 77 ? 2.696 13.536 2.288 1.00 88.25 77 ASP A CA 1
ATOM 592 C C . ASP A 1 77 ? 1.711 14.290 3.192 1.00 88.25 77 ASP A C 1
ATOM 594 O O . ASP A 1 77 ? 2.081 15.167 3.973 1.00 88.25 77 ASP A O 1
ATOM 598 N N . LYS A 1 78 ? 0.419 13.961 3.075 1.00 89.00 78 LYS A N 1
ATOM 599 C CA . LYS A 1 78 ? -0.671 14.621 3.792 1.00 89.00 78 LYS A CA 1
ATOM 600 C C . LYS A 1 78 ? -1.279 13.672 4.811 1.00 89.00 78 LYS A C 1
ATOM 602 O O . LYS A 1 78 ? -1.766 12.599 4.463 1.00 89.00 78 LYS A O 1
ATOM 607 N N . LYS A 1 79 ? -1.377 14.143 6.052 1.00 91.44 79 LYS A N 1
ATOM 608 C CA . LYS A 1 79 ? -2.145 13.467 7.096 1.00 91.44 79 LYS A CA 1
ATOM 609 C C . LYS A 1 79 ? -3.640 13.640 6.819 1.00 91.44 79 LYS A C 1
ATOM 611 O O . LYS A 1 79 ? -4.115 14.768 6.694 1.00 91.44 79 LYS A O 1
ATOM 616 N N . LYS A 1 80 ? -4.392 12.541 6.752 1.00 93.00 80 LYS A N 1
ATOM 617 C CA . LYS A 1 80 ? -5.863 12.561 6.637 1.00 93.00 80 LYS A CA 1
ATOM 618 C C . LYS A 1 80 ? -6.499 11.754 7.759 1.00 93.00 80 LYS A C 1
ATOM 620 O O . LYS A 1 80 ? -5.814 11.098 8.537 1.00 93.00 80 LYS A O 1
ATOM 625 N N . ARG A 1 81 ? -7.825 11.816 7.868 1.00 93.62 81 ARG A N 1
ATOM 626 C CA . ARG A 1 81 ? -8.567 11.015 8.845 1.00 93.62 81 ARG A CA 1
ATOM 627 C C . ARG A 1 81 ? -8.736 9.579 8.356 1.00 93.62 81 ARG A C 1
ATOM 629 O O . ARG A 1 81 ? -9.000 9.345 7.179 1.00 93.62 81 ARG A O 1
ATOM 636 N N . CYS A 1 82 ? -8.601 8.632 9.276 1.00 92.50 82 CYS A N 1
ATOM 637 C CA . CYS A 1 82 ? -8.895 7.225 9.054 1.00 92.50 82 CYS A CA 1
ATOM 638 C C . CYS A 1 82 ? -10.388 7.036 8.769 1.00 92.50 82 CYS A C 1
ATOM 640 O O . CYS A 1 82 ? -11.222 7.583 9.493 1.00 92.50 82 CYS A O 1
ATOM 642 N N . LYS A 1 83 ? -10.727 6.210 7.772 1.00 89.44 83 LYS A N 1
ATOM 643 C CA . LYS A 1 83 ? -12.126 5.950 7.390 1.00 89.44 83 LYS A CA 1
ATOM 644 C C . LYS A 1 83 ? -12.967 5.303 8.500 1.00 89.44 83 LYS A C 1
ATOM 646 O O . LYS A 1 83 ? -14.161 5.556 8.566 1.00 89.44 83 LYS A O 1
ATOM 651 N N . PHE A 1 84 ? -12.358 4.503 9.377 1.00 88.75 84 PHE A N 1
ATOM 652 C CA . PHE A 1 84 ? -13.083 3.770 10.425 1.00 88.75 84 PHE A CA 1
ATOM 653 C C . PHE A 1 84 ? -13.209 4.534 11.739 1.00 88.75 84 PHE A C 1
ATOM 655 O O . PHE A 1 84 ? -14.261 4.531 12.364 1.00 88.75 84 PHE A O 1
ATOM 662 N N . CYS A 1 85 ? -12.124 5.160 12.192 1.00 89.06 85 CYS A N 1
ATOM 663 C CA . CYS A 1 85 ? -12.052 5.720 13.542 1.00 89.06 85 CYS A CA 1
ATOM 664 C C . CYS A 1 85 ? -11.839 7.236 13.566 1.00 89.06 85 CYS A C 1
ATOM 666 O O . CYS A 1 85 ? -11.668 7.804 14.640 1.00 89.06 85 CYS A O 1
ATOM 668 N N . SER A 1 86 ? -11.800 7.892 12.400 1.00 89.19 86 SER A N 1
ATOM 669 C CA . SER A 1 86 ? -11.573 9.337 12.242 1.00 89.19 86 SER A CA 1
ATOM 670 C C . SER A 1 86 ? -10.263 9.883 12.833 1.00 89.19 86 SER A C 1
ATOM 672 O O . SER A 1 86 ? -10.034 11.092 12.790 1.00 89.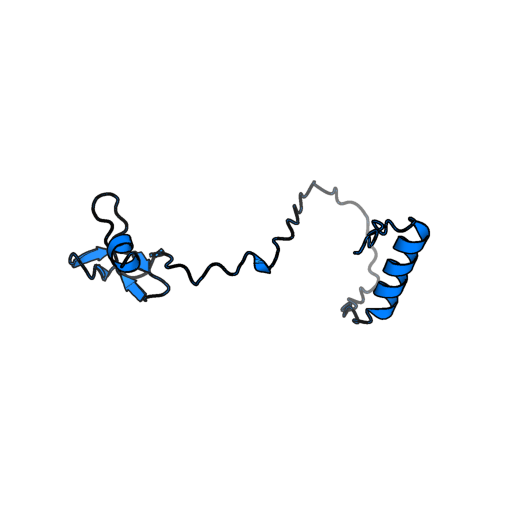19 86 SER A O 1
ATOM 674 N N . ALA A 1 87 ? -9.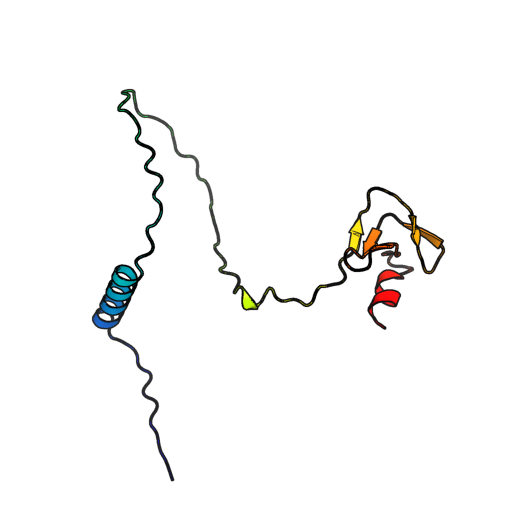374 9.022 13.338 1.00 90.94 87 ALA A N 1
ATOM 675 C CA . ALA A 1 87 ? -8.059 9.413 13.831 1.00 90.94 87 ALA A CA 1
ATOM 676 C C . ALA A 1 87 ? -7.183 9.939 12.689 1.00 90.94 87 ALA A C 1
ATOM 678 O O . ALA A 1 87 ? -7.277 9.469 11.556 1.00 90.94 87 ALA A O 1
ATOM 679 N N . ILE A 1 88 ? -6.308 10.896 12.985 1.00 92.31 88 ILE A N 1
ATOM 680 C CA . ILE A 1 88 ? -5.372 11.434 11.997 1.00 92.31 88 ILE A CA 1
ATOM 681 C C . ILE A 1 88 ? -4.281 10.390 11.734 1.00 92.31 88 ILE A C 1
ATOM 683 O O . ILE A 1 88 ? -3.578 9.972 12.651 1.00 92.31 88 ILE A O 1
ATOM 687 N N . VAL A 1 89 ? -4.135 9.977 10.477 1.00 92.69 89 VAL A N 1
ATOM 688 C CA . VAL A 1 89 ? -3.153 8.993 10.017 1.00 92.69 89 VAL A CA 1
ATOM 689 C C . VAL A 1 89 ? -2.370 9.538 8.831 1.00 92.69 89 VAL A C 1
ATOM 691 O O . VAL A 1 89 ? -2.894 10.292 8.011 1.00 92.69 89 VAL A O 1
ATOM 694 N N . ASN A 1 90 ? -1.103 9.135 8.744 1.00 92.62 90 ASN A N 1
ATOM 695 C CA . ASN A 1 90 ? -0.246 9.454 7.603 1.00 92.62 90 ASN A CA 1
ATOM 696 C C . ASN A 1 90 ? -0.100 8.297 6.612 1.00 92.62 90 ASN A C 1
ATOM 698 O O . ASN A 1 90 ? 0.595 8.421 5.613 1.00 92.62 90 ASN A O 1
ATOM 702 N N . PHE A 1 91 ? -0.711 7.156 6.910 1.00 91.56 91 PHE A N 1
ATOM 703 C CA . PHE A 1 91 ? -0.593 5.968 6.087 1.00 91.56 91 PHE A CA 1
ATOM 704 C C . PHE A 1 91 ? -1.888 5.705 5.330 1.00 91.56 91 PHE A C 1
ATOM 706 O O . PHE A 1 91 ? -2.990 5.943 5.839 1.00 91.56 91 PHE A O 1
ATOM 713 N N . TYR A 1 92 ? -1.739 5.193 4.117 1.00 92.88 92 TYR A N 1
ATOM 714 C CA . TYR A 1 92 ? -2.836 4.818 3.246 1.00 92.88 92 TYR A CA 1
ATOM 715 C C . TYR A 1 92 ? -2.503 3.539 2.478 1.00 92.88 92 TYR A C 1
ATOM 717 O O . TYR A 1 92 ? -1.341 3.209 2.267 1.00 92.88 92 TYR A O 1
ATOM 725 N N . CYS A 1 93 ? -3.521 2.791 2.066 1.00 91.94 93 CYS A N 1
ATOM 726 C CA . CYS A 1 93 ? -3.336 1.666 1.155 1.00 91.94 93 CYS A CA 1
ATOM 727 C C .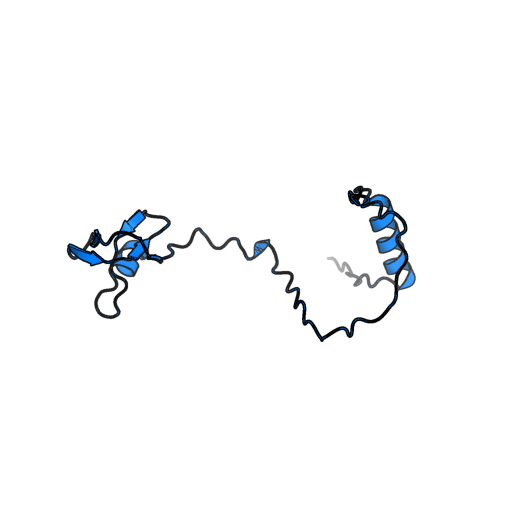 CYS A 1 93 ? -3.079 2.202 -0.256 1.00 91.94 93 CYS A C 1
ATOM 729 O O . CYS A 1 93 ? -3.954 2.878 -0.799 1.00 91.94 93 CYS A O 1
ATOM 731 N N . ALA A 1 94 ? -1.934 1.882 -0.865 1.00 89.56 94 ALA A N 1
ATOM 732 C CA . ALA A 1 94 ? -1.587 2.364 -2.207 1.00 89.56 94 ALA A CA 1
ATOM 733 C C . ALA A 1 94 ? -2.594 1.897 -3.274 1.00 89.56 94 ALA A C 1
ATOM 735 O O . ALA A 1 94 ? -2.974 2.661 -4.155 1.00 89.56 94 ALA A O 1
ATOM 736 N N . LYS A 1 95 ? -3.102 0.667 -3.133 1.00 89.19 95 LYS A N 1
ATOM 737 C CA . LYS A 1 95 ? -4.088 0.071 -4.047 1.00 89.19 95 LYS A CA 1
ATOM 738 C C . LYS A 1 95 ? -5.486 0.681 -3.906 1.00 89.19 95 LYS A C 1
ATOM 740 O O . LYS A 1 95 ? -6.167 0.895 -4.899 1.00 89.19 95 LYS A O 1
ATOM 745 N N . CYS A 1 96 ? -5.930 0.961 -2.679 1.00 88.88 96 CYS A N 1
ATOM 746 C CA . CYS A 1 96 ? -7.287 1.469 -2.417 1.00 88.88 96 CYS A CA 1
ATOM 747 C C . CYS A 1 96 ? -7.364 2.990 -2.253 1.00 88.88 96 CYS A C 1
ATOM 749 O O . CYS A 1 96 ? -8.455 3.522 -2.062 1.00 88.88 96 CYS A O 1
ATOM 751 N N . ASN A 1 97 ? -6.217 3.676 -2.241 1.00 89.88 97 ASN A N 1
ATOM 752 C CA . ASN A 1 97 ? -6.078 5.097 -1.924 1.00 89.88 97 ASN A CA 1
ATOM 753 C C . ASN A 1 97 ? -6.809 5.512 -0.623 1.00 89.88 97 ASN A C 1
ATOM 755 O O . ASN A 1 97 ? -7.366 6.605 -0.500 1.00 89.88 97 ASN A O 1
ATOM 759 N N . MET A 1 98 ? -6.838 4.604 0.360 1.00 90.50 98 MET A N 1
ATOM 760 C CA . MET A 1 98 ? -7.648 4.719 1.576 1.00 90.50 98 MET A CA 1
ATOM 761 C C . MET A 1 98 ? -6.765 4.932 2.798 1.00 90.50 98 MET A C 1
ATOM 763 O O . MET A 1 98 ? -5.855 4.143 3.036 1.00 90.50 98 MET A O 1
ATOM 767 N N . HIS A 1 99 ? -7.056 5.956 3.599 1.00 93.38 99 HIS A N 1
ATOM 768 C CA . HIS A 1 99 ? -6.300 6.255 4.815 1.00 93.38 99 HIS A CA 1
ATOM 769 C C . HIS A 1 99 ? -6.811 5.397 5.976 1.00 93.38 99 HIS A C 1
ATOM 771 O O . HIS A 1 99 ? -7.993 5.452 6.331 1.00 93.38 99 HIS A O 1
ATOM 777 N N . LEU A 1 100 ? -5.924 4.583 6.548 1.00 93.06 100 LEU A N 1
ATOM 778 C CA . LEU A 1 100 ? -6.257 3.553 7.535 1.00 93.06 100 LEU A CA 1
ATOM 779 C C . LEU A 1 100 ? -5.192 3.510 8.638 1.00 93.06 100 LEU A C 1
ATOM 781 O O . LEU A 1 100 ? -4.013 3.767 8.400 1.00 93.06 100 LEU A O 1
ATOM 785 N N . CYS A 1 101 ? -5.606 3.186 9.863 1.00 92.69 101 CYS A N 1
ATOM 786 C CA . CYS A 1 101 ? -4.681 3.012 10.983 1.00 92.69 101 CYS A CA 1
ATOM 787 C C . CYS A 1 101 ? -3.881 1.707 10.861 1.00 92.69 101 CYS A C 1
ATOM 789 O O . CYS A 1 101 ? -4.463 0.642 10.655 1.00 92.69 101 CYS A O 1
ATOM 791 N N . LEU A 1 102 ? -2.568 1.807 11.087 1.00 88.94 102 LEU A N 1
ATOM 792 C CA . LEU A 1 102 ? -1.600 0.698 11.159 1.00 88.94 102 LEU A CA 1
ATOM 793 C C . LEU A 1 102 ? -0.986 0.576 12.565 1.00 88.94 102 LEU A C 1
ATOM 795 O O . LEU A 1 102 ? 0.192 0.278 12.733 1.00 88.94 102 LEU A O 1
ATOM 799 N N . THR A 1 103 ? -1.754 0.893 13.605 1.00 85.75 103 THR A N 1
ATOM 800 C CA . THR A 1 103 ? -1.262 0.865 14.989 1.00 85.75 103 THR A CA 1
ATOM 801 C C . THR A 1 103 ? -1.549 -0.493 15.625 1.00 85.75 103 THR A C 1
ATOM 803 O O . THR A 1 103 ? -2.625 -1.044 15.411 1.00 85.75 103 THR A O 1
ATOM 806 N N . GLN A 1 104 ? -0.657 -0.989 16.492 1.00 76.12 104 GLN A N 1
ATOM 807 C CA . GLN A 1 104 ? -0.829 -2.271 17.204 1.00 76.12 104 GLN A CA 1
ATOM 808 C C . GLN A 1 104 ? -2.175 -2.390 17.943 1.00 76.12 104 GLN A C 1
ATOM 810 O O . GLN A 1 104 ? -2.781 -3.453 17.965 1.00 76.12 104 GLN A O 1
ATOM 815 N N . LYS A 1 105 ? -2.673 -1.286 18.516 1.00 73.75 105 LYS A N 1
ATOM 816 C CA . LYS A 1 105 ? -3.940 -1.257 19.269 1.00 73.75 105 LYS A CA 1
ATOM 817 C C . LYS A 1 105 ? -5.192 -1.216 18.382 1.00 73.75 105 LYS A C 1
ATOM 819 O O . LYS A 1 105 ? -6.272 -1.555 18.848 1.00 73.75 105 LYS A O 1
ATOM 824 N N . LYS A 1 106 ? -5.075 -0.716 17.146 1.00 74.12 106 LYS A N 1
ATOM 825 C CA . LYS A 1 106 ? -6.194 -0.474 16.218 1.00 74.12 106 LYS A CA 1
ATOM 826 C C . LYS A 1 106 ? -5.716 -0.704 14.784 1.00 74.12 106 LYS A C 1
ATOM 828 O O . LYS A 1 106 ? -5.262 0.231 14.121 1.00 74.12 106 LYS A O 1
ATOM 833 N N . SER A 1 107 ? -5.827 -1.943 14.310 1.00 80.62 107 SER A N 1
ATOM 834 C CA . SER A 1 107 ? -5.465 -2.310 12.936 1.00 80.62 107 SER A CA 1
ATOM 835 C C . SER A 1 107 ? -6.661 -2.155 11.991 1.00 80.62 107 SER A C 1
ATOM 837 O O . SER A 1 107 ? -7.198 -3.126 11.462 1.00 80.62 107 SER A O 1
ATOM 839 N N . CYS A 1 108 ? -7.105 -0.910 11.781 1.00 89.94 108 CYS A N 1
ATOM 840 C CA . CYS A 1 108 ? -8.166 -0.610 10.809 1.00 89.94 108 CYS A CA 1
ATOM 841 C C . CYS A 1 108 ? -7.755 -1.002 9.381 1.00 89.94 108 CYS A C 1
ATOM 843 O O . CYS A 1 108 ? -8.617 -1.256 8.548 1.00 89.94 108 CYS A O 1
ATOM 845 N N . PHE A 1 109 ? -6.447 -1.041 9.097 1.00 90.12 109 PHE A N 1
ATOM 846 C CA . PHE A 1 109 ? -5.914 -1.527 7.828 1.00 90.12 109 PHE A CA 1
ATOM 847 C C . PHE A 1 109 ? -6.287 -2.991 7.582 1.00 90.12 109 PHE A C 1
ATOM 849 O O . PHE A 1 109 ? -6.847 -3.320 6.544 1.00 90.12 109 PHE A O 1
ATOM 856 N N . ARG A 1 110 ? -6.038 -3.852 8.572 1.00 87.69 110 ARG A N 1
ATOM 857 C CA . ARG A 1 110 ? -6.326 -5.284 8.494 1.00 87.69 110 ARG A CA 1
ATOM 858 C C . ARG A 1 110 ? -7.829 -5.549 8.383 1.00 87.69 110 ARG A C 1
ATOM 860 O O . ARG A 1 110 ? -8.261 -6.235 7.470 1.00 87.69 110 ARG A O 1
ATOM 867 N N . GLN A 1 111 ? -8.626 -4.880 9.217 1.00 87.50 111 GLN A N 1
ATOM 868 C CA . GLN A 1 111 ? -10.090 -4.989 9.194 1.00 87.50 111 GLN A CA 1
ATOM 869 C C . GLN A 1 111 ? -10.721 -4.594 7.844 1.00 87.50 111 GLN A C 1
ATOM 871 O O . GLN A 1 111 ? -11.781 -5.094 7.493 1.00 87.50 111 GLN A O 1
ATOM 876 N N . TYR A 1 112 ? -10.098 -3.686 7.088 1.00 87.25 112 TYR A N 1
ATOM 877 C CA . TYR A 1 112 ? -10.600 -3.270 5.776 1.00 87.25 112 TYR A CA 1
ATOM 878 C C . TYR A 1 112 ? -10.250 -4.251 4.646 1.00 87.25 112 TYR A C 1
ATOM 880 O O . TYR A 1 112 ? -10.913 -4.234 3.614 1.00 87.25 112 TYR A O 1
ATOM 888 N N . HIS A 1 113 ? -9.192 -5.048 4.812 1.00 86.44 113 HIS A N 1
ATOM 889 C CA . HIS A 1 113 ? -8.630 -5.897 3.757 1.00 86.44 113 HIS A CA 1
ATOM 890 C C . HIS A 1 113 ? -8.829 -7.404 3.986 1.00 86.44 113 HIS A C 1
ATOM 892 O O . HIS A 1 113 ? -8.566 -8.172 3.071 1.00 86.44 113 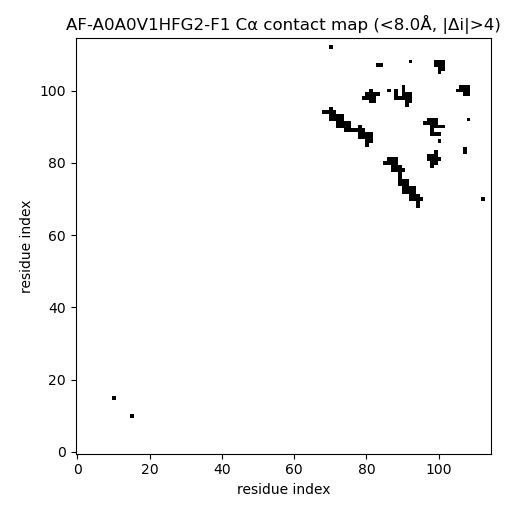HIS A O 1
ATOM 898 N N . GLU A 1 114 ? -9.263 -7.826 5.177 1.00 80.12 114 GLU A N 1
ATOM 899 C CA . GLU A 1 114 ? -9.523 -9.238 5.519 1.00 80.12 114 GLU A CA 1
ATOM 900 C C . GLU A 1 114 ? -10.999 -9.667 5.395 1.00 80.12 114 GLU A C 1
ATOM 902 O O . GLU A 1 114 ? -11.323 -10.803 5.737 1.00 80.12 114 GLU A O 1
ATOM 907 N N . ASN A 1 115 ? -11.880 -8.789 4.905 1.00 56.62 115 ASN A N 1
ATOM 908 C CA . ASN A 1 115 ? -13.271 -9.112 4.556 1.00 56.62 115 ASN A CA 1
ATOM 909 C C . ASN A 1 115 ? -13.418 -9.303 3.046 1.00 56.62 115 ASN A C 1
ATOM 911 O O . ASN A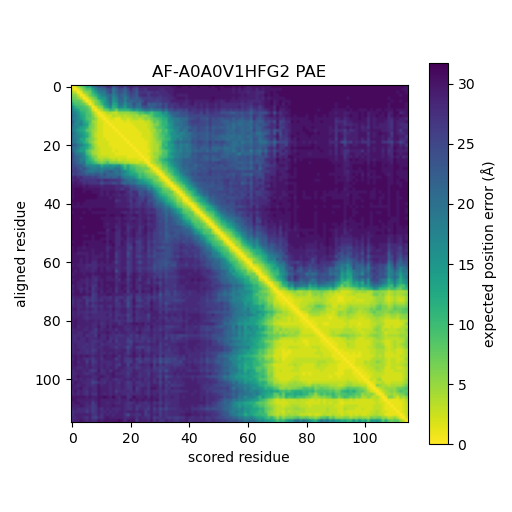 1 115 ? -14.248 -10.153 2.659 1.00 56.62 115 ASN A O 1
#

Solvent-accessible surface area (backbone atoms only — not comparable to full-atom values): 7898 Å² total; per-residue (Å²): 137,87,84,83,82,81,72,80,83,75,70,53,70,69,59,49,53,51,52,52,52,51,50,61,67,69,58,73,67,80,75,80,70,78,75,78,79,76,74,93,72,93,79,85,91,83,79,86,81,74,91,73,93,82,72,90,78,75,77,70,59,70,83,71,72,69,68,70,90,65,83,44,81,37,80,52,96,61,73,42,54,16,81,87,76,61,47,82,29,44,33,23,28,67,78,74,76,40,39,31,36,84,42,95,93,47,48,51,45,55,66,70,72,77,115

Secondary structure (DSSP, 8-state):
------------HHHHHHHHHHHHHHT----------PPP---------------------GGG--------EEEEEEEEE-TTT--EEEEEETTTTEE---BTTB-HHHHHH--

Organism: NCBI:txid268475

Nearest PDB structures (foldseek):
  6rm3-assembly1_LNN  TM=1.696E-01  e=8.536E+00  Vairimorpha necatrix